Protein AF-A0A0F9DLP3-F1 (afdb_monomer_lite)

Structure (mmCIF, N/CA/C/O backbone):
data_AF-A0A0F9DLP3-F1
#
_entry.id   AF-A0A0F9DLP3-F1
#
loop_
_atom_site.group_PDB
_atom_site.id
_atom_site.type_symbol
_atom_site.label_atom_id
_atom_site.label_alt_id
_atom_site.label_comp_id
_atom_site.label_asym_id
_atom_site.label_entity_id
_atom_site.label_seq_id
_atom_site.pdbx_PDB_ins_code
_atom_site.Cartn_x
_atom_site.Cartn_y
_atom_site.Cartn_z
_atom_site.occupancy
_atom_site.B_iso_or_equiv
_atom_site.auth_seq_id
_atom_site.auth_comp_id
_atom_site.auth_asym_id
_atom_site.auth_atom_id
_atom_site.pdbx_PDB_model_num
ATOM 1 N N . MET A 1 1 ? -12.699 17.601 0.048 1.00 56.34 1 MET A N 1
ATOM 2 C CA . MET A 1 1 ? -14.050 17.522 -0.573 1.00 56.34 1 MET A CA 1
ATOM 3 C C . MET A 1 1 ? -14.609 16.201 -0.096 1.00 56.34 1 MET A C 1
ATOM 5 O O . MET A 1 1 ? -13.882 15.237 -0.197 1.00 56.34 1 MET A O 1
ATOM 9 N N . MET A 1 2 ? -15.808 16.104 0.481 1.00 64.94 2 MET A N 1
ATOM 10 C CA . MET A 1 2 ? -16.203 14.820 1.081 1.00 64.94 2 MET A CA 1
ATOM 11 C C . MET A 1 2 ? -16.541 13.801 -0.023 1.00 64.94 2 MET A C 1
ATOM 13 O O . MET A 1 2 ? -17.583 13.924 -0.673 1.00 64.94 2 MET A O 1
ATOM 17 N N . PHE A 1 3 ? -15.637 12.849 -0.281 1.00 81.38 3 PHE A N 1
ATOM 18 C CA . PHE A 1 3 ? -15.827 11.800 -1.285 1.00 81.38 3 PHE A CA 1
ATOM 19 C C . PHE A 1 3 ? -17.028 10.929 -0.922 1.00 81.38 3 PHE A C 1
ATOM 21 O O . PHE A 1 3 ? -17.172 10.479 0.215 1.00 81.38 3 PHE A O 1
ATOM 28 N N . ARG A 1 4 ? -17.909 10.691 -1.897 1.00 88.50 4 ARG A N 1
ATOM 29 C CA . ARG A 1 4 ? -19.054 9.796 -1.714 1.00 88.50 4 ARG A CA 1
ATOM 30 C C . ARG A 1 4 ? -18.604 8.354 -1.956 1.00 88.50 4 ARG A C 1
ATOM 32 O O . ARG A 1 4 ? -18.021 8.106 -3.014 1.00 88.50 4 ARG A O 1
ATOM 39 N N . PRO A 1 5 ? -18.878 7.416 -1.032 1.00 93.62 5 PRO A N 1
ATOM 40 C CA . PRO A 1 5 ? -18.650 6.002 -1.283 1.00 93.62 5 PRO A CA 1
ATOM 41 C C . PRO A 1 5 ? -19.383 5.543 -2.545 1.00 93.62 5 PRO A C 1
ATOM 43 O O . PRO A 1 5 ? -20.530 5.922 -2.784 1.00 93.62 5 PRO A O 1
ATOM 46 N N . TYR A 1 6 ? -18.715 4.718 -3.344 1.00 95.19 6 TYR A N 1
ATOM 47 C CA . TYR A 1 6 ? -19.329 3.988 -4.450 1.00 95.19 6 TYR A CA 1
ATOM 48 C C . TYR A 1 6 ? -20.213 2.849 -3.927 1.00 95.19 6 TYR A C 1
ATOM 50 O O . TYR A 1 6 ? -21.288 2.592 -4.463 1.00 95.19 6 TYR A O 1
ATOM 58 N N . TYR A 1 7 ? -19.764 2.196 -2.854 1.00 96.62 7 TYR A N 1
ATOM 59 C CA . TYR A 1 7 ? -20.472 1.125 -2.166 1.00 96.62 7 TYR A CA 1
ATOM 60 C C . TYR A 1 7 ? -20.175 1.191 -0.669 1.00 96.62 7 TYR A C 1
ATOM 62 O O . TYR A 1 7 ? -19.058 1.537 -0.277 1.00 96.62 7 TYR A O 1
ATOM 70 N N . GLN A 1 8 ? -21.163 0.854 0.156 1.00 97.44 8 GLN A N 1
ATOM 71 C CA . GLN A 1 8 ? -20.998 0.763 1.599 1.00 97.44 8 GLN A CA 1
ATOM 72 C C . GLN A 1 8 ? -21.984 -0.243 2.199 1.00 97.44 8 GLN A C 1
ATOM 74 O O . GLN A 1 8 ? -23.176 -0.199 1.888 1.00 97.44 8 GLN A O 1
ATOM 79 N N . ASP A 1 9 ? -21.484 -1.100 3.084 1.00 97.56 9 ASP A N 1
ATOM 80 C CA . ASP A 1 9 ? -22.274 -1.946 3.979 1.00 97.56 9 ASP A CA 1
ATOM 81 C C . ASP A 1 9 ? -21.723 -1.884 5.422 1.00 97.56 9 ASP A C 1
ATOM 83 O O . ASP A 1 9 ? -21.003 -0.948 5.777 1.00 97.56 9 ASP A O 1
ATOM 87 N N . GLU A 1 10 ? -22.106 -2.837 6.278 1.00 97.94 10 GLU A N 1
ATOM 88 C CA . GLU A 1 10 ? -21.653 -2.919 7.677 1.00 97.94 10 GLU A CA 1
ATOM 89 C C . GLU A 1 10 ? -20.133 -3.137 7.813 1.00 97.94 10 GLU A C 1
ATOM 91 O O . GLU A 1 10 ? -19.543 -2.737 8.816 1.00 97.94 10 GLU A O 1
ATOM 96 N N . TRP A 1 11 ? -19.492 -3.742 6.811 1.00 96.94 11 TRP A N 1
ATOM 97 C CA . TRP A 1 11 ? -18.116 -4.236 6.893 1.00 96.94 11 TRP A CA 1
ATOM 98 C C . TRP A 1 11 ? -17.150 -3.489 5.978 1.00 96.94 11 TRP A C 1
ATOM 100 O O . TRP A 1 11 ? -15.954 -3.419 6.267 1.00 96.94 11 TRP A O 1
ATOM 110 N N . VAL A 1 12 ? -17.638 -2.955 4.859 1.00 96.38 12 VAL A N 1
ATOM 111 C CA . VAL A 1 12 ? -16.806 -2.457 3.766 1.00 96.38 12 VAL A CA 1
ATOM 112 C C . VAL A 1 12 ? -17.325 -1.117 3.261 1.00 96.38 12 VAL A C 1
ATOM 114 O O . VAL A 1 12 ? -18.517 -0.915 3.051 1.00 96.38 12 VAL A O 1
ATOM 117 N N . THR A 1 13 ? -16.397 -0.196 3.001 1.00 95.19 13 THR A N 1
ATOM 118 C CA . THR A 1 13 ? -16.650 1.042 2.253 1.00 95.19 13 THR A CA 1
ATOM 119 C C . THR A 1 13 ? -15.698 1.097 1.065 1.00 95.19 13 THR A C 1
ATOM 121 O O . THR A 1 13 ? -14.486 0.989 1.233 1.00 95.19 13 THR A O 1
ATOM 124 N N . ILE A 1 14 ? -16.243 1.258 -0.140 1.00 94.81 14 ILE A N 1
ATOM 125 C CA . ILE A 1 14 ? -15.475 1.333 -1.385 1.00 94.81 14 ILE A CA 1
ATOM 126 C C . ILE A 1 14 ? -15.579 2.748 -1.929 1.00 94.81 14 ILE A C 1
ATOM 128 O O . ILE A 1 14 ? -16.675 3.257 -2.166 1.00 94.81 14 ILE A O 1
ATOM 132 N N . TYR A 1 15 ? -14.429 3.356 -2.192 1.00 93.81 15 TYR A N 1
ATOM 133 C CA . TYR A 1 15 ? -14.325 4.621 -2.905 1.00 93.81 15 TYR A CA 1
ATOM 134 C C . TYR A 1 15 ? -13.837 4.359 -4.328 1.00 93.81 15 TYR A C 1
ATOM 136 O O . TYR A 1 15 ? -12.940 3.548 -4.540 1.00 93.81 15 TYR A O 1
ATOM 144 N N . HIS A 1 16 ? -14.430 5.045 -5.304 1.00 93.31 16 HIS A N 1
ATOM 145 C CA . HIS A 1 16 ? -14.012 4.973 -6.700 1.00 93.31 16 HIS A CA 1
ATOM 146 C C . HIS A 1 16 ? -13.429 6.323 -7.120 1.00 93.31 16 HIS A C 1
ATOM 148 O O . HIS A 1 16 ? -14.153 7.314 -7.208 1.00 93.31 16 HIS A O 1
ATOM 154 N N . GLY A 1 17 ? -12.120 6.355 -7.360 1.00 89.44 17 GLY A N 1
ATOM 155 C CA . GLY A 1 17 ? -11.393 7.553 -7.765 1.00 89.44 17 GLY A CA 1
ATOM 156 C C . GLY A 1 17 ? -9.884 7.386 -7.606 1.00 89.44 17 GLY A C 1
ATOM 157 O O . GLY A 1 17 ? -9.400 6.296 -7.300 1.00 89.44 17 GLY A O 1
ATOM 158 N N . ASP A 1 18 ? -9.150 8.476 -7.818 1.00 87.75 18 ASP A N 1
ATOM 159 C CA . ASP A 1 18 ? -7.706 8.520 -7.600 1.00 87.75 18 ASP A CA 1
ATOM 160 C C . ASP A 1 18 ? -7.396 8.430 -6.100 1.00 87.75 18 ASP A C 1
ATOM 162 O O . ASP A 1 18 ? -7.864 9.243 -5.297 1.00 87.75 18 ASP A O 1
ATOM 166 N N . CYS A 1 19 ? -6.591 7.443 -5.706 1.00 86.12 19 CYS A N 1
ATOM 167 C CA . CYS A 1 19 ? -6.254 7.235 -4.303 1.00 86.12 19 CYS A CA 1
ATOM 168 C C . CYS A 1 19 ? -5.517 8.437 -3.698 1.00 86.12 19 CYS A C 1
ATOM 170 O O . CYS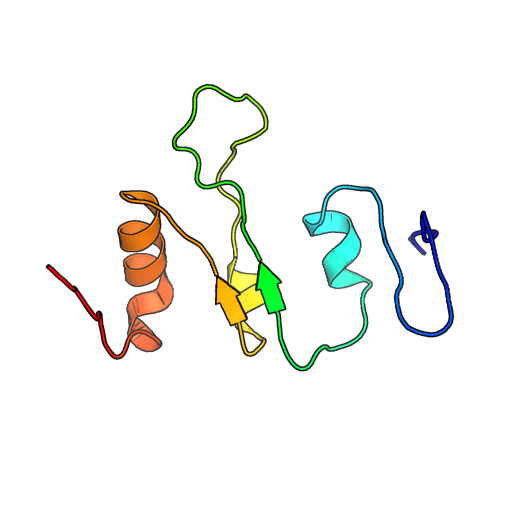 A 1 19 ? -5.691 8.704 -2.515 1.00 86.12 19 CYS A O 1
ATOM 172 N N . ARG A 1 20 ? -4.759 9.210 -4.485 1.00 82.50 20 ARG A N 1
ATOM 173 C CA . ARG A 1 20 ? -4.016 10.388 -4.002 1.00 82.50 20 ARG A CA 1
ATOM 174 C C . ARG A 1 20 ? -4.938 11.514 -3.554 1.00 82.50 20 ARG A C 1
ATOM 176 O O . ARG A 1 20 ? -4.562 12.299 -2.691 1.00 82.50 20 ARG A O 1
ATOM 183 N N . GLU A 1 21 ? -6.134 11.583 -4.129 1.00 87.62 21 GLU A N 1
ATOM 184 C CA . GLU A 1 21 ? -7.147 12.564 -3.748 1.00 87.62 21 GLU A CA 1
ATOM 185 C C . GLU A 1 21 ? -7.991 12.071 -2.565 1.00 87.62 21 GLU A C 1
ATOM 187 O O . GLU A 1 21 ? -8.373 12.871 -1.717 1.00 87.62 21 GLU A O 1
ATOM 192 N N . ILE A 1 22 ? -8.243 10.759 -2.483 1.00 88.25 22 ILE A N 1
ATOM 193 C CA . ILE A 1 22 ? -9.106 10.148 -1.459 1.00 88.25 22 ILE A CA 1
ATOM 194 C C . ILE A 1 22 ? -8.360 9.913 -0.139 1.00 88.25 22 ILE A C 1
ATOM 196 O O . ILE A 1 22 ? -8.894 10.212 0.926 1.00 88.25 22 ILE A O 1
ATOM 200 N N . LEU A 1 23 ? -7.137 9.370 -0.191 1.00 83.44 23 LEU A N 1
ATOM 201 C CA . LEU A 1 23 ? -6.359 8.956 0.985 1.00 83.44 23 LEU A CA 1
ATOM 202 C C . LEU A 1 23 ? -6.203 10.055 2.053 1.00 83.44 23 LEU A C 1
ATOM 204 O O . LEU A 1 23 ? -6.345 9.717 3.227 1.00 83.44 23 LEU A O 1
ATOM 208 N N . PRO A 1 24 ? -5.949 11.339 1.712 1.00 84.06 24 PRO A N 1
ATOM 209 C CA . PRO A 1 24 ? -5.831 12.403 2.714 1.00 84.06 24 PRO A CA 1
ATOM 210 C C . PRO A 1 24 ? -7.116 12.669 3.511 1.00 84.06 24 PRO A C 1
ATOM 212 O O . PRO A 1 24 ? -7.036 13.171 4.630 1.00 84.06 24 PRO A O 1
ATOM 215 N N . ASP A 1 25 ? -8.281 12.349 2.939 1.00 85.00 25 ASP A N 1
ATOM 216 C CA . ASP A 1 25 ? -9.596 12.561 3.552 1.00 85.00 25 ASP A CA 1
ATOM 217 C C . ASP A 1 25 ? -10.074 11.326 4.356 1.00 85.00 25 ASP A C 1
ATOM 219 O O . ASP A 1 25 ? -11.101 11.393 5.038 1.00 85.00 25 ASP A O 1
ATOM 223 N N . LEU A 1 26 ? -9.353 10.195 4.300 1.00 85.06 26 LEU A N 1
ATOM 224 C CA . LEU A 1 26 ? -9.677 8.987 5.066 1.00 85.06 26 LEU A CA 1
ATOM 225 C C . LEU A 1 26 ? -9.190 9.083 6.523 1.00 85.06 26 LEU A C 1
ATOM 227 O O . LEU A 1 26 ? -8.156 9.696 6.803 1.00 85.06 26 LEU A O 1
ATOM 231 N N . PRO A 1 27 ? -9.903 8.456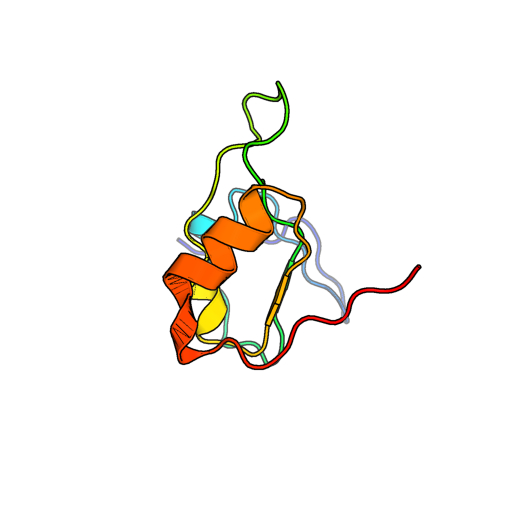 7.480 1.00 86.19 27 PRO A N 1
ATOM 232 C CA . PRO A 1 27 ? -9.432 8.376 8.855 1.00 86.19 27 PRO A CA 1
ATOM 233 C C . PRO A 1 27 ? -8.131 7.572 8.945 1.00 86.19 27 PRO A C 1
ATOM 235 O O . PRO A 1 27 ? -7.800 6.772 8.069 1.00 86.19 27 PRO A O 1
ATOM 238 N N . LYS A 1 28 ? -7.413 7.753 10.057 1.00 87.19 28 LYS A N 1
ATOM 239 C CA . LYS A 1 28 ? -6.219 6.968 10.371 1.00 87.19 28 LYS A CA 1
ATOM 240 C C . LYS A 1 28 ? -6.551 5.469 10.326 1.00 87.19 28 LYS A C 1
ATOM 242 O O . LYS A 1 28 ? -7.520 5.046 10.951 1.00 87.19 28 LYS A O 1
ATOM 247 N N . VAL A 1 29 ? -5.723 4.688 9.636 1.00 89.00 29 VAL A N 1
ATOM 248 C CA . VAL A 1 29 ? -5.851 3.226 9.540 1.00 89.00 29 VAL A CA 1
ATOM 249 C C . VAL A 1 29 ? -4.742 2.515 10.312 1.00 89.00 29 VAL A C 1
ATOM 251 O O . VAL A 1 29 ? -3.687 3.095 10.576 1.00 89.00 29 VAL A O 1
ATOM 254 N N . ASP A 1 30 ? -4.967 1.249 10.655 1.00 92.88 30 ASP A N 1
ATOM 255 C CA . ASP A 1 30 ? -3.964 0.406 11.316 1.00 92.88 30 ASP A CA 1
ATOM 256 C C . ASP A 1 30 ? -3.040 -0.316 10.325 1.00 92.88 30 ASP A C 1
ATOM 258 O O . ASP A 1 30 ? -1.906 -0.650 10.664 1.00 92.88 30 ASP A O 1
ATOM 262 N N . LEU A 1 31 ? -3.516 -0.553 9.098 1.00 91.75 31 LEU A N 1
ATOM 263 C CA . LEU A 1 31 ? -2.784 -1.248 8.042 1.00 91.75 31 LEU A CA 1
ATOM 264 C C . LEU A 1 31 ? -3.148 -0.673 6.672 1.00 91.75 31 LEU A C 1
ATOM 266 O O . LEU A 1 31 ? -4.326 -0.510 6.352 1.00 91.75 31 LEU A O 1
ATOM 270 N N . VAL A 1 32 ? -2.133 -0.451 5.841 1.00 90.62 32 VAL A N 1
ATOM 271 C CA . VAL A 1 32 ? -2.283 -0.215 4.403 1.00 90.62 32 VAL A CA 1
ATOM 272 C C . VAL A 1 32 ? -1.844 -1.470 3.657 1.00 90.62 32 VAL A C 1
ATOM 274 O O . VAL A 1 32 ? -0.699 -1.895 3.773 1.00 90.62 32 VAL A O 1
ATOM 277 N N . LEU A 1 33 ? -2.740 -2.061 2.874 1.00 92.75 33 LEU A N 1
ATOM 278 C CA . LEU A 1 33 ? -2.425 -3.143 1.943 1.00 92.75 33 LEU A CA 1
ATOM 279 C C . LEU A 1 33 ? -2.646 -2.616 0.527 1.00 92.75 33 LEU A C 1
ATOM 281 O O . LEU A 1 33 ? -3.770 -2.242 0.194 1.00 92.75 33 LEU A O 1
ATOM 285 N N . THR A 1 34 ? -1.591 -2.538 -0.283 1.00 90.44 34 THR A N 1
ATOM 286 C CA . THR A 1 34 ? -1.680 -1.895 -1.600 1.00 90.44 34 THR A CA 1
ATOM 287 C C . THR A 1 34 ? -0.807 -2.561 -2.659 1.00 90.44 34 THR A C 1
ATOM 289 O O . THR A 1 34 ? 0.272 -3.080 -2.370 1.00 90.44 34 THR A O 1
ATOM 292 N N . ASP A 1 35 ? -1.296 -2.504 -3.894 1.00 91.12 35 ASP A N 1
ATOM 293 C CA . ASP A 1 35 ? -0.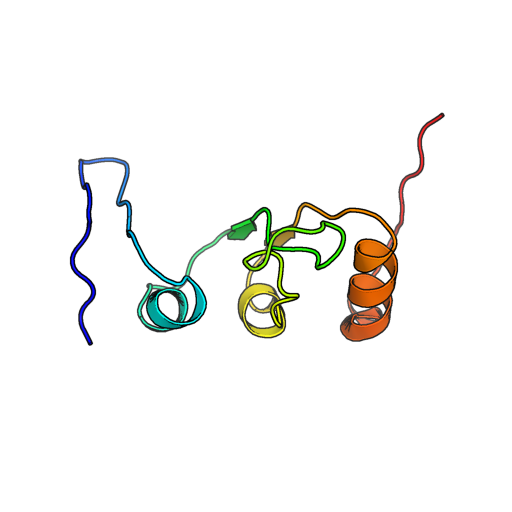629 -2.912 -5.128 1.00 91.12 35 ASP A CA 1
ATOM 294 C C . ASP A 1 35 ? -0.580 -1.691 -6.072 1.00 91.12 35 ASP A C 1
ATOM 296 O O . ASP A 1 35 ? -1.477 -1.505 -6.900 1.00 91.12 35 ASP A O 1
ATOM 300 N N . PRO A 1 36 ? 0.356 -0.747 -5.847 1.00 89.69 36 PRO A N 1
ATOM 301 C CA . PRO A 1 36 ? 0.396 0.519 -6.570 1.00 89.69 36 PRO A CA 1
ATOM 302 C C . PRO A 1 36 ? 0.933 0.338 -7.998 1.00 89.69 36 PRO A C 1
ATOM 304 O O . PRO A 1 36 ? 1.607 -0.644 -8.285 1.00 89.69 36 PRO A O 1
ATOM 307 N N . PRO A 1 37 ? 0.705 1.304 -8.902 1.00 89.31 37 PRO A N 1
ATOM 308 C CA . PRO A 1 37 ? 1.368 1.306 -10.205 1.00 89.31 37 PRO A CA 1
ATOM 309 C C . PRO A 1 37 ? 2.899 1.393 -10.051 1.00 89.31 37 PRO A C 1
ATOM 311 O O . PRO A 1 37 ? 3.422 2.282 -9.371 1.00 89.31 37 PRO A O 1
ATOM 314 N N . TYR A 1 38 ? 3.615 0.476 -10.701 1.00 86.69 38 TYR A N 1
ATOM 315 C CA . TYR A 1 38 ? 5.074 0.330 -10.622 1.00 86.69 38 TYR A CA 1
ATOM 316 C C . TYR A 1 38 ? 5.828 1.073 -11.729 1.00 86.69 38 TYR A C 1
ATOM 318 O O . TYR A 1 38 ? 7.048 1.208 -11.652 1.00 86.69 38 TYR A O 1
ATOM 326 N N . GLY A 1 39 ? 5.138 1.515 -12.782 1.00 87.38 39 GLY A N 1
ATOM 327 C CA . GLY A 1 39 ? 5.755 2.122 -13.964 1.00 87.38 39 GLY A CA 1
ATOM 328 C C . GLY A 1 39 ? 6.569 1.152 -14.817 1.00 87.38 39 GLY A C 1
ATOM 329 O O . GLY A 1 39 ? 7.565 1.554 -15.416 1.00 87.38 39 GLY A O 1
ATOM 330 N N . VAL A 1 40 ? 6.177 -0.123 -14.855 1.00 86.62 40 VAL A N 1
ATOM 331 C CA . VAL A 1 40 ? 6.918 -1.201 -15.541 1.00 86.62 40 VAL A CA 1
ATOM 332 C C . VAL A 1 40 ? 6.195 -1.741 -16.777 1.00 86.62 40 VAL A C 1
ATOM 334 O O . VAL A 1 40 ? 6.745 -2.561 -17.512 1.00 86.62 40 VAL A O 1
ATOM 337 N N . THR A 1 41 ? 4.966 -1.294 -17.031 1.00 86.81 41 THR A N 1
ATOM 338 C CA . THR A 1 41 ? 4.133 -1.740 -18.153 1.00 86.81 41 THR A CA 1
ATOM 339 C C . THR A 1 41 ? 3.977 -0.658 -19.228 1.00 86.81 41 THR A C 1
ATOM 341 O O . THR A 1 41 ? 4.360 0.494 -19.057 1.00 86.81 41 THR A O 1
ATOM 344 N N . GLN A 1 42 ? 3.380 -1.016 -20.372 1.00 88.19 42 GLN A N 1
ATOM 345 C CA . GLN A 1 42 ? 3.021 -0.054 -21.429 1.00 88.19 42 GLN A CA 1
ATOM 346 C C . GLN A 1 42 ? 1.691 0.675 -21.151 1.00 88.19 42 GLN A C 1
ATOM 348 O O . GLN A 1 42 ? 1.206 1.438 -21.992 1.00 88.19 42 GLN A O 1
ATOM 353 N N . ASN A 1 43 ? 1.054 0.415 -20.005 1.00 88.31 43 ASN A N 1
ATOM 354 C CA . ASN A 1 43 ? -0.214 1.035 -19.657 1.00 88.31 43 ASN A CA 1
ATOM 355 C C . ASN A 1 43 ? 0.010 2.503 -19.268 1.00 88.31 43 ASN A C 1
ATOM 357 O O . ASN A 1 43 ? 0.809 2.809 -18.394 1.00 88.31 43 ASN A O 1
ATOM 361 N N . LYS A 1 44 ? -0.756 3.421 -19.867 1.00 86.56 44 LYS A N 1
ATOM 362 C CA . LYS A 1 44 ? -0.689 4.858 -19.549 1.00 86.56 44 LYS A CA 1
ATOM 363 C C . LYS A 1 44 ? -1.019 5.176 -18.089 1.00 86.56 44 LYS A C 1
ATOM 365 O O . LYS A 1 44 ? -0.595 6.214 -17.599 1.00 86.56 44 LYS A O 1
ATOM 370 N N . GLY A 1 45 ? -1.812 4.328 -17.433 1.00 82.69 45 GLY A N 1
ATOM 371 C CA . GLY A 1 45 ? -2.155 4.472 -16.017 1.00 82.69 45 GLY A CA 1
ATOM 372 C C . GLY A 1 45 ? -1.093 3.926 -15.062 1.00 82.69 45 GLY A C 1
ATOM 373 O O . GLY A 1 45 ? -1.180 4.179 -13.865 1.00 82.69 45 GLY A O 1
ATOM 374 N N . ASP A 1 46 ? -0.098 3.198 -15.570 1.00 86.62 46 ASP A N 1
ATOM 375 C CA . ASP A 1 46 ? 0.996 2.660 -14.768 1.00 86.62 46 ASP A CA 1
ATOM 376 C C . ASP A 1 46 ? 2.083 3.724 -14.601 1.00 86.62 46 ASP A C 1
ATOM 378 O O . ASP A 1 46 ? 3.116 3.726 -15.265 1.00 86.62 46 ASP A O 1
ATOM 382 N N . VAL A 1 47 ? 1.787 4.709 -13.760 1.00 86.81 47 VAL A N 1
ATOM 383 C CA . VAL A 1 47 ? 2.692 5.808 -13.429 1.00 86.81 47 VAL A CA 1
ATOM 384 C C . VAL A 1 47 ? 3.102 5.646 -11.979 1.00 86.81 47 VAL A C 1
ATOM 386 O O . VAL A 1 47 ? 2.234 5.605 -11.114 1.00 86.81 47 VAL A O 1
ATOM 389 N N . VAL A 1 48 ? 4.409 5.598 -11.716 1.00 86.06 48 VAL A N 1
ATOM 390 C CA . VAL A 1 48 ? 4.944 5.507 -10.352 1.00 86.06 48 VAL A CA 1
ATOM 391 C C . VAL A 1 48 ? 4.359 6.614 -9.476 1.00 86.06 48 VAL A C 1
ATOM 393 O O . VAL A 1 48 ? 4.428 7.798 -9.817 1.00 86.06 48 VAL A O 1
ATOM 396 N N . VAL A 1 49 ? 3.802 6.218 -8.334 1.00 84.25 49 VAL A N 1
ATOM 397 C CA . VAL A 1 49 ? 3.247 7.129 -7.327 1.00 84.25 49 VAL A CA 1
ATOM 398 C C . VAL A 1 49 ? 4.202 7.227 -6.140 1.00 84.25 49 VAL A C 1
ATOM 400 O O . VAL A 1 49 ? 4.793 6.230 -5.728 1.00 84.25 49 VAL A O 1
ATOM 403 N N . ASP A 1 50 ? 4.334 8.430 -5.575 1.00 81.88 50 ASP A N 1
ATOM 404 C CA . ASP A 1 50 ? 5.031 8.631 -4.304 1.00 81.88 50 ASP A CA 1
ATOM 405 C C . ASP A 1 50 ? 4.252 7.956 -3.167 1.00 81.88 50 ASP A C 1
ATOM 407 O O . ASP A 1 50 ? 3.142 8.369 -2.820 1.00 81.88 50 ASP A O 1
ATOM 411 N N . LEU A 1 51 ? 4.837 6.901 -2.598 1.00 78.62 51 LEU A N 1
ATOM 412 C CA . LEU A 1 51 ? 4.243 6.130 -1.505 1.00 78.62 51 LEU A CA 1
ATOM 413 C C . LEU A 1 51 ? 4.622 6.659 -0.122 1.00 78.62 51 LEU A C 1
ATOM 415 O O . LEU A 1 51 ? 4.126 6.127 0.873 1.00 78.62 51 LEU A O 1
ATOM 419 N N . SER A 1 52 ? 5.451 7.702 -0.026 1.00 79.31 52 SER A N 1
ATOM 420 C CA . SER A 1 52 ? 5.836 8.302 1.257 1.00 79.31 52 SER A CA 1
ATOM 421 C C . SER A 1 52 ? 4.639 8.575 2.186 1.00 79.31 52 SER A C 1
ATOM 423 O O . SER A 1 52 ? 4.750 8.275 3.376 1.00 79.31 52 SER A O 1
ATOM 425 N N . PRO A 1 53 ? 3.467 9.042 1.696 1.00 78.69 53 PRO A N 1
ATOM 426 C CA . PRO A 1 53 ? 2.283 9.227 2.540 1.00 78.69 53 PRO A CA 1
ATOM 427 C C . PRO A 1 53 ? 1.702 7.931 3.129 1.00 78.69 53 PRO A C 1
ATOM 429 O O . PRO A 1 53 ? 1.060 7.959 4.177 1.00 78.69 53 PRO A O 1
ATOM 432 N N . LEU A 1 54 ? 1.908 6.786 2.478 1.00 77.69 54 LEU A N 1
ATOM 433 C CA . LEU A 1 54 ? 1.432 5.487 2.963 1.00 77.69 54 LEU A CA 1
ATOM 434 C C . LEU A 1 54 ? 2.368 4.891 4.016 1.00 77.69 54 LEU A C 1
ATOM 436 O O . LEU A 1 54 ? 1.917 4.163 4.895 1.00 77.69 54 LEU A O 1
ATOM 440 N N . LEU A 1 55 ? 3.654 5.241 3.968 1.00 76.06 55 LEU A N 1
ATOM 441 C CA . LEU A 1 55 ? 4.673 4.745 4.898 1.00 76.06 55 LEU A CA 1
ATOM 442 C C . LEU A 1 55 ? 4.576 5.348 6.310 1.00 76.06 55 LEU A C 1
ATOM 444 O O . LEU A 1 55 ? 5.300 4.924 7.208 1.00 76.06 55 LEU A O 1
ATOM 448 N N . PHE A 1 56 ? 3.662 6.299 6.541 1.00 79.12 56 PHE A N 1
ATOM 449 C CA . PHE A 1 56 ? 3.275 6.720 7.895 1.00 79.12 56 PHE A CA 1
ATOM 450 C C . PHE A 1 56 ? 2.485 5.645 8.655 1.00 79.12 56 PHE A C 1
ATOM 452 O O . PHE A 1 56 ? 2.339 5.730 9.878 1.00 79.12 56 PHE A O 1
ATOM 459 N N . TYR A 1 57 ? 1.984 4.642 7.938 1.00 84.19 57 TYR A N 1
ATOM 460 C CA . TYR A 1 57 ? 1.223 3.525 8.470 1.00 84.19 57 TYR A CA 1
ATOM 461 C C . TYR A 1 57 ? 2.034 2.232 8.362 1.00 84.19 57 TYR A C 1
ATOM 463 O O . TYR A 1 57 ? 2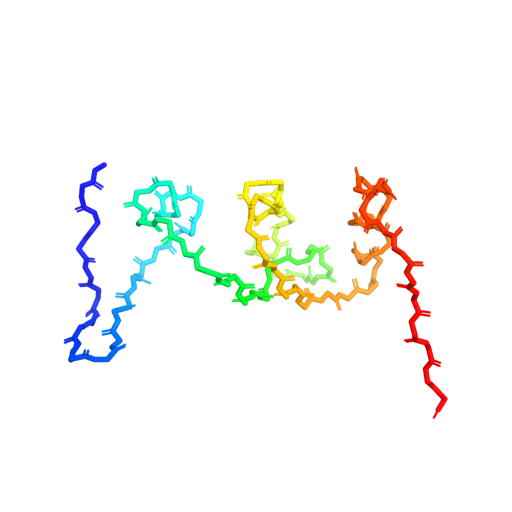.895 2.112 7.487 1.00 84.19 57 TYR A O 1
ATOM 471 N N . PRO A 1 58 ? 1.752 1.222 9.202 1.00 88.75 58 PRO A N 1
ATOM 472 C CA . PRO A 1 58 ? 2.125 -0.147 8.873 1.00 88.75 58 PRO A CA 1
ATOM 473 C C . PRO A 1 58 ? 1.590 -0.485 7.475 1.00 88.75 58 PRO A C 1
ATOM 475 O O . PRO A 1 58 ? 0.389 -0.374 7.231 1.00 88.75 58 PRO A O 1
ATOM 478 N N . ALA A 1 59 ? 2.478 -0.848 6.549 1.00 88.94 59 ALA A N 1
ATOM 479 C CA . ALA A 1 59 ? 2.128 -1.038 5.147 1.00 88.94 59 ALA A CA 1
ATOM 480 C C . ALA A 1 59 ? 2.684 -2.356 4.594 1.00 88.94 59 ALA A C 1
ATOM 482 O O . ALA A 1 59 ? 3.842 -2.703 4.827 1.00 88.94 59 ALA A O 1
ATOM 483 N N . ILE A 1 60 ? 1.852 -3.063 3.831 1.00 91.81 60 ILE A N 1
ATOM 484 C CA . ILE A 1 60 ? 2.237 -4.165 2.952 1.00 91.81 60 ILE A CA 1
ATOM 485 C C . ILE A 1 60 ? 2.059 -3.657 1.524 1.00 91.81 60 ILE A C 1
ATOM 487 O O . I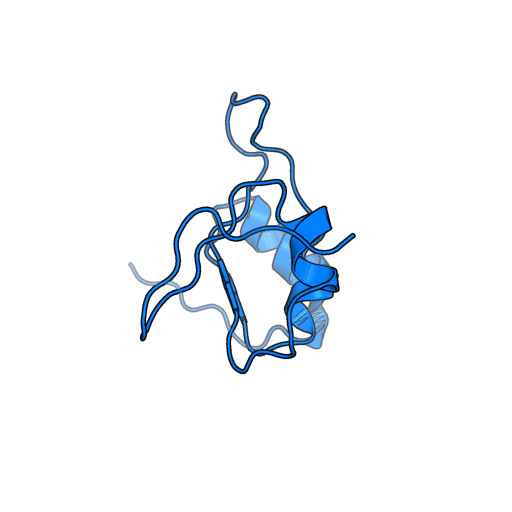LE A 1 60 ? 0.952 -3.306 1.109 1.00 91.81 60 ILE A O 1
ATOM 491 N N . ILE A 1 61 ? 3.168 -3.596 0.796 1.00 90.62 61 ILE A N 1
ATOM 492 C CA . ILE A 1 61 ? 3.234 -3.052 -0.557 1.00 90.62 61 ILE A CA 1
ATOM 493 C C . ILE A 1 61 ? 3.697 -4.180 -1.471 1.00 90.62 61 ILE A C 1
ATOM 495 O O . ILE A 1 61 ? 4.813 -4.685 -1.319 1.00 90.62 61 ILE A O 1
ATOM 499 N N . PHE A 1 62 ? 2.842 -4.584 -2.405 1.00 91.50 62 PHE A N 1
ATOM 500 C CA . PHE A 1 62 ? 3.278 -5.437 -3.505 1.00 91.50 62 PHE A CA 1
ATOM 501 C C . PHE A 1 62 ? 4.189 -4.620 -4.427 1.00 91.50 62 PHE A C 1
ATOM 503 O O . PHE A 1 62 ? 4.029 -3.407 -4.551 1.00 91.50 62 PHE A O 1
ATOM 510 N N . SER A 1 63 ? 5.209 -5.255 -5.004 1.00 88.75 63 SER A N 1
ATOM 511 C CA . SER A 1 63 ? 6.147 -4.592 -5.912 1.00 88.75 63 SER A CA 1
ATOM 512 C C . SER A 1 63 ? 6.741 -5.576 -6.917 1.00 88.75 63 SER A C 1
ATOM 514 O O . SER A 1 63 ? 6.758 -6.787 -6.683 1.00 88.75 63 SER A O 1
ATOM 516 N N . GLN A 1 64 ? 7.248 -5.050 -8.032 1.00 88.62 64 GLN A N 1
ATOM 517 C CA . GLN A 1 64 ? 8.020 -5.799 -9.022 1.00 88.62 64 GLN A CA 1
ATOM 518 C C . GLN A 1 64 ? 9.341 -5.093 -9.321 1.00 88.62 64 GLN A C 1
ATOM 520 O O . GLN A 1 64 ? 9.435 -3.871 -9.245 1.00 88.62 64 GLN A O 1
ATOM 525 N N . GLN A 1 65 ? 10.373 -5.845 -9.701 1.00 87.19 65 GLN A N 1
ATOM 526 C CA . GLN A 1 65 ? 11.626 -5.237 -10.146 1.00 87.19 65 GLN A CA 1
ATOM 527 C C . GLN A 1 65 ? 11.432 -4.494 -11.482 1.00 87.19 65 GLN A C 1
ATOM 529 O O . GLN A 1 65 ? 10.695 -4.989 -12.336 1.00 87.19 65 GLN A O 1
ATOM 534 N N . PRO A 1 66 ? 12.086 -3.332 -11.703 1.00 88.31 66 PRO A N 1
ATOM 535 C CA . PRO A 1 66 ? 13.090 -2.669 -10.852 1.00 88.31 66 PRO A CA 1
ATOM 536 C C . PRO A 1 66 ? 12.517 -1.779 -9.730 1.00 88.31 66 PRO A C 1
AT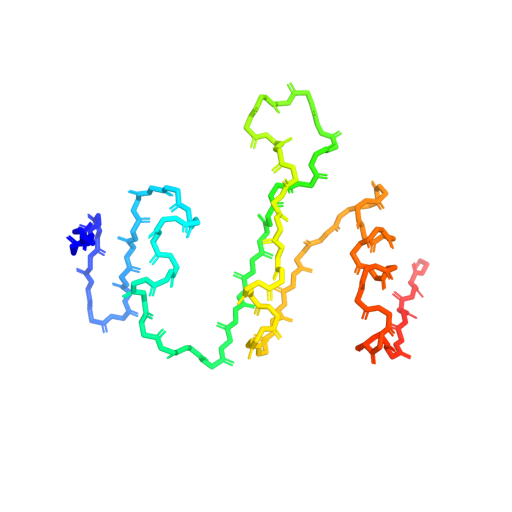OM 538 O O . PRO A 1 66 ? 13.272 -1.243 -8.920 1.00 88.31 66 PRO A O 1
ATOM 541 N N . TYR A 1 67 ? 11.196 -1.604 -9.670 1.00 88.25 67 TYR A N 1
ATOM 542 C CA . TYR A 1 67 ? 10.532 -0.697 -8.730 1.00 88.25 67 TYR A CA 1
ATOM 543 C C . TYR A 1 67 ? 10.801 -1.049 -7.258 1.00 88.25 67 TYR A C 1
ATOM 545 O O . TYR A 1 67 ? 11.031 -0.155 -6.444 1.00 88.25 67 TYR A O 1
ATOM 553 N N . THR A 1 68 ? 10.862 -2.341 -6.915 1.00 89.19 68 THR A N 1
ATOM 554 C CA . THR A 1 68 ? 11.222 -2.801 -5.561 1.00 89.19 68 THR A CA 1
ATOM 555 C C . THR A 1 68 ? 12.558 -2.219 -5.092 1.00 89.19 68 THR A C 1
ATOM 557 O O . THR A 1 68 ? 12.667 -1.738 -3.963 1.00 89.19 68 THR A O 1
ATOM 560 N N . THR A 1 69 ? 13.576 -2.220 -5.958 1.00 89.88 69 THR A N 1
ATOM 561 C CA . THR A 1 69 ? 14.893 -1.659 -5.637 1.00 89.88 69 THR A CA 1
ATOM 562 C C . THR A 1 69 ? 14.835 -0.148 -5.419 1.00 89.88 69 THR A C 1
ATOM 564 O O . THR A 1 69 ? 15.431 0.342 -4.458 1.00 89.88 69 THR A O 1
ATOM 567 N N . GLU A 1 70 ? 14.095 0.587 -6.249 1.00 88.75 70 GLU A N 1
ATOM 568 C CA . GLU A 1 70 ? 13.919 2.037 -6.086 1.00 88.75 70 GLU A CA 1
ATOM 569 C C . GLU A 1 70 ? 13.228 2.380 -4.761 1.00 88.75 70 GLU A C 1
ATOM 571 O O . GLU A 1 70 ? 13.709 3.235 -4.013 1.00 88.75 70 GLU A O 1
ATOM 576 N N . LEU A 1 71 ? 12.163 1.652 -4.413 1.00 87.62 71 LEU A N 1
ATOM 577 C CA . LEU A 1 71 ? 11.423 1.844 -3.165 1.00 87.62 71 LEU A CA 1
ATOM 578 C C . LEU A 1 71 ? 12.316 1.629 -1.931 1.00 87.62 71 LEU A C 1
ATOM 580 O O . LEU A 1 71 ? 12.329 2.448 -1.009 1.00 87.62 71 LEU A O 1
ATOM 584 N N . ILE A 1 72 ? 13.106 0.551 -1.924 1.00 89.06 72 ILE A N 1
ATOM 585 C CA . ILE A 1 72 ? 14.063 0.266 -0.844 1.00 89.06 72 ILE A CA 1
ATOM 586 C C . ILE A 1 72 ? 15.137 1.356 -0.769 1.00 89.06 72 ILE A C 1
ATOM 588 O O . ILE A 1 72 ? 15.497 1.791 0.326 1.00 89.06 72 ILE A O 1
ATOM 592 N N . SER A 1 73 ? 15.648 1.806 -1.918 1.00 89.81 73 SER A N 1
ATOM 593 C CA . SER A 1 73 ? 16.687 2.836 -1.998 1.00 89.81 73 SER A CA 1
ATOM 594 C C . SER A 1 73 ? 16.213 4.171 -1.410 1.00 89.81 73 SER A C 1
ATOM 596 O O . SER A 1 73 ? 16.905 4.760 -0.574 1.00 89.81 73 SER A O 1
ATOM 598 N N . GLN A 1 74 ? 15.001 4.607 -1.769 1.00 87.19 74 GLN A N 1
ATOM 599 C CA . GLN A 1 74 ? 14.391 5.854 -1.288 1.00 87.19 74 GLN A CA 1
ATOM 600 C C . GLN A 1 74 ? 14.100 5.835 0.220 1.00 87.19 74 GLN A C 1
ATOM 602 O O . GLN A 1 74 ? 14.191 6.864 0.890 1.00 87.19 74 GLN A O 1
ATOM 607 N N . HIS A 1 75 ? 13.815 4.657 0.780 1.00 86.69 75 HIS A N 1
ATOM 608 C CA . HIS A 1 75 ? 13.414 4.481 2.177 1.00 86.69 75 HIS A CA 1
ATOM 609 C C . HIS A 1 75 ? 14.382 3.606 2.980 1.00 86.69 75 HIS A C 1
ATOM 611 O O . HIS A 1 75 ? 13.989 2.929 3.933 1.00 86.69 75 HIS A O 1
ATOM 617 N N . ARG A 1 76 ? 15.675 3.660 2.636 1.00 88.94 76 ARG A N 1
ATOM 618 C CA . ARG A 1 76 ? 16.725 2.767 3.156 1.00 88.94 76 ARG A CA 1
ATOM 619 C C . ARG A 1 76 ? 16.780 2.653 4.681 1.00 88.94 76 ARG A C 1
ATOM 621 O O . ARG A 1 76 ? 17.136 1.602 5.198 1.00 88.94 76 ARG A O 1
ATOM 628 N N . GLN A 1 77 ? 16.411 3.709 5.403 1.00 88.31 77 GLN A N 1
ATOM 629 C CA . GLN A 1 77 ? 16.373 3.723 6.871 1.00 88.31 77 GLN A CA 1
ATOM 630 C C . GLN A 1 77 ? 15.368 2.732 7.486 1.00 88.31 77 GLN A C 1
ATOM 632 O O . GLN A 1 77 ? 15.534 2.326 8.633 1.00 88.31 77 GLN A O 1
ATOM 637 N N . PHE A 1 78 ? 14.327 2.351 6.741 1.00 85.06 78 PHE A N 1
ATOM 638 C CA . PHE A 1 78 ? 13.295 1.416 7.195 1.00 85.06 78 PHE A CA 1
ATOM 639 C C . PHE A 1 78 ? 13.559 -0.024 6.743 1.00 85.06 78 PHE A C 1
ATOM 641 O O . PHE A 1 78 ? 12.949 -0.954 7.272 1.00 85.06 78 PHE A O 1
ATOM 648 N N . PHE A 1 79 ? 14.471 -0.219 5.790 1.00 89.50 79 PHE A N 1
ATOM 649 C CA . PHE A 1 79 ? 14.804 -1.532 5.260 1.00 89.50 79 PHE A CA 1
ATOM 650 C C . PHE A 1 79 ? 15.598 -2.357 6.281 1.00 89.50 79 PHE A C 1
ATOM 652 O O . PHE A 1 79 ? 16.590 -1.890 6.842 1.00 89.50 79 PHE A O 1
ATOM 659 N N . LYS A 1 80 ? 15.160 -3.598 6.519 1.00 91.44 80 LYS A N 1
ATOM 660 C CA . LYS A 1 80 ? 15.781 -4.504 7.501 1.00 91.44 80 LYS A CA 1
ATOM 661 C C . LYS A 1 80 ? 16.299 -5.795 6.883 1.00 91.44 80 LYS A C 1
ATOM 663 O O . LYS A 1 80 ? 17.380 -6.242 7.251 1.00 91.44 80 LYS A O 1
ATOM 668 N N . TYR A 1 81 ? 15.523 -6.405 5.997 1.00 92.31 81 TYR A N 1
ATOM 669 C CA . TYR A 1 81 ? 15.829 -7.699 5.402 1.00 92.31 81 TYR A CA 1
ATOM 670 C C . TYR A 1 81 ? 15.166 -7.825 4.030 1.00 92.31 81 TYR A C 1
ATOM 672 O O . TYR A 1 81 ? 14.134 -7.205 3.779 1.00 92.31 81 TYR A O 1
ATOM 680 N N . ASP A 1 82 ? 15.760 -8.660 3.185 1.00 90.94 82 ASP A N 1
ATOM 681 C CA . ASP A 1 82 ? 15.190 -9.155 1.935 1.00 90.94 82 ASP A CA 1
ATOM 682 C C . ASP A 1 82 ? 15.254 -10.686 1.977 1.00 90.94 82 ASP A C 1
ATOM 684 O O . ASP A 1 82 ? 16.278 -11.256 2.368 1.00 90.94 82 ASP A O 1
ATOM 688 N N . LEU A 1 83 ? 14.134 -11.335 1.668 1.00 89.62 83 LEU A N 1
ATOM 689 C CA . LEU A 1 83 ? 13.994 -12.787 1.699 1.00 89.62 83 LEU A CA 1
ATOM 690 C C . LEU A 1 83 ? 13.830 -13.279 0.268 1.00 89.62 83 LEU A C 1
ATOM 692 O O . LEU A 1 83 ? 12.805 -13.040 -0.367 1.00 89.62 83 LEU A O 1
ATOM 696 N N . ILE A 1 84 ? 14.841 -13.996 -0.209 1.00 87.31 84 ILE A N 1
ATOM 697 C CA . ILE A 1 84 ? 14.875 -14.571 -1.549 1.00 87.31 84 ILE A CA 1
ATOM 698 C C . ILE A 1 84 ? 14.710 -16.082 -1.407 1.00 87.31 84 ILE A C 1
ATOM 700 O O . ILE A 1 84 ? 15.419 -16.718 -0.626 1.00 87.31 84 ILE A O 1
ATOM 704 N N . PHE A 1 85 ? 13.757 -16.635 -2.149 1.00 88.12 85 PHE A N 1
ATOM 705 C CA . PHE A 1 85 ? 13.464 -18.064 -2.202 1.00 88.12 85 PHE A CA 1
ATOM 706 C C . PHE A 1 85 ? 13.768 -18.580 -3.616 1.00 88.12 85 PHE A C 1
ATOM 708 O O . PHE A 1 85 ? 13.541 -17.850 -4.583 1.00 88.12 85 PHE A O 1
ATOM 715 N N . GLU A 1 86 ? 14.296 -19.803 -3.718 1.00 76.12 86 GLU A N 1
ATOM 716 C CA . GLU A 1 86 ? 14.600 -20.506 -4.981 1.00 76.12 86 GLU A CA 1
ATOM 717 C C . GLU A 1 86 ? 13.454 -21.421 -5.431 1.00 76.12 86 GLU A C 1
ATOM 719 O O . GLU A 1 86 ? 12.785 -22.013 -4.549 1.00 76.12 86 GLU A O 1
#

Secondary structure (DSSP, 8-state):
--PPPSEE-SS-EE--S-HHHHGGGSPP-S-EEE----S-SS-TT------TTTTTS-EEE---TTHHHHHHHHTGGG--------

InterPro domains:
  IPR002052 DNA methylase, N-6 adenine-specific, conserved site [PS00092] (32-38)
  IPR029063 S-adenosyl-L-methionine-dependent methyltransferase superfamily [G3DSA:3.40.50.150] (1-82)
  IPR029063 S-adenosyl-L-methionine-dependent methyltransferase superfamily [SSF53335] (6-43)

Sequence (86 aa):
MMFRPYYQDEWVTIYHGDCREILPDLPKVDLVLTDPPYGVTQNKGDVVVDLSPLLFYPAIIFSQQPYTTELISQHRQFFKYDLIFE

pLDDT: mean 87.57, std 6.31, range [56.34, 97.94]

Foldseek 3Di:
DDFDFPDDDPPDTHGDDDCVVVVVVDDDDQEAEDEAQQLPDPDPRSDDDDCVVVVVHHYDYDYDPPSVVVVCVVVVVPDDDDDDDD

Organism: NCBI:txid412755

Radius of gyration: 15.09 Å; chains: 1; bounding box: 39×38×33 Å